Protein AF-A0A965BAE1-F1 (afdb_monomer_lite)

Structure (mmCIF, N/CA/C/O backbone):
data_AF-A0A965BAE1-F1
#
_entry.id   AF-A0A965BAE1-F1
#
loop_
_atom_site.group_PDB
_atom_site.id
_atom_site.type_symbol
_atom_site.label_atom_id
_atom_site.label_alt_id
_atom_site.label_comp_id
_atom_site.label_asym_id
_atom_site.label_entity_id
_atom_site.label_seq_id
_atom_site.pdbx_PDB_ins_code
_atom_site.Cartn_x
_atom_site.Cartn_y
_atom_site.Cartn_z
_atom_site.occupancy
_atom_site.B_iso_or_equiv
_atom_site.auth_seq_id
_atom_site.auth_comp_id
_atom_site.auth_asym_id
_atom_site.auth_atom_id
_atom_site.pdbx_PDB_model_num
ATOM 1 N N . MET A 1 1 ? -16.155 -0.601 12.624 1.00 93.81 1 MET A N 1
ATOM 2 C CA . MET A 1 1 ? -14.954 -0.954 11.859 1.00 93.81 1 MET A CA 1
ATOM 3 C C . MET A 1 1 ? -14.298 0.260 11.212 1.00 93.81 1 MET A C 1
ATOM 5 O O . MET A 1 1 ? -14.903 0.914 10.369 1.00 93.81 1 MET A O 1
ATOM 9 N N . ARG A 1 2 ? -13.058 0.563 11.594 1.00 97.69 2 ARG A N 1
ATOM 10 C CA . ARG A 1 2 ? -12.211 1.617 11.013 1.00 97.69 2 ARG A CA 1
ATOM 11 C C . ARG A 1 2 ? -10.813 1.086 10.759 1.00 97.69 2 ARG A C 1
ATOM 13 O O . ARG A 1 2 ? -10.322 0.265 11.526 1.00 97.69 2 ARG A O 1
ATOM 20 N N . ILE A 1 3 ? -10.153 1.579 9.718 1.00 98.19 3 ILE A N 1
ATOM 21 C CA . ILE A 1 3 ? -8.745 1.273 9.458 1.00 98.19 3 ILE A CA 1
ATOM 22 C C . ILE A 1 3 ? -7.884 1.949 10.529 1.00 98.19 3 ILE A C 1
ATOM 24 O O . ILE A 1 3 ? -7.973 3.158 10.724 1.00 98.19 3 ILE A O 1
ATOM 28 N N . VAL A 1 4 ? -7.026 1.187 11.202 1.00 98.38 4 VAL A N 1
ATOM 29 C CA . VAL A 1 4 ? -6.112 1.704 12.237 1.00 98.38 4 VAL A CA 1
ATOM 30 C C . VAL A 1 4 ? -4.653 1.655 11.814 1.00 98.38 4 VAL A C 1
ATOM 32 O O . VAL A 1 4 ? -3.839 2.411 12.335 1.00 98.38 4 VAL A O 1
ATOM 35 N N . GLU A 1 5 ? -4.301 0.788 10.866 1.00 97.75 5 GLU A N 1
ATOM 36 C CA . GLU A 1 5 ? -2.914 0.615 10.453 1.00 97.75 5 GLU A CA 1
ATOM 37 C C . GLU A 1 5 ? 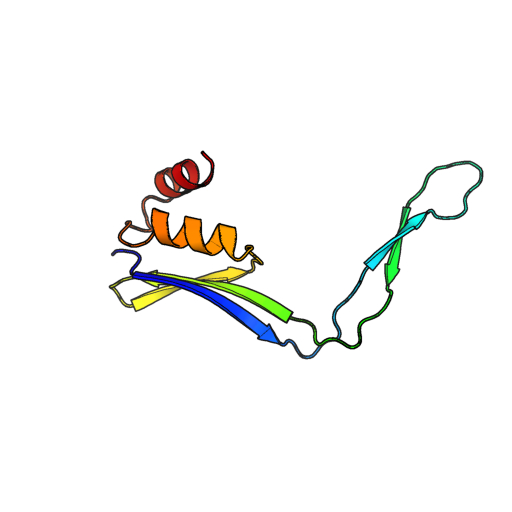-2.813 0.163 8.994 1.00 97.75 5 GLU A C 1
ATOM 39 O O . GLU A 1 5 ? -3.590 -0.673 8.531 1.00 97.75 5 GLU A O 1
ATOM 44 N N . VAL A 1 6 ? -1.814 0.704 8.287 1.00 96.50 6 VAL A N 1
ATOM 45 C CA . VAL A 1 6 ? -1.441 0.294 6.929 1.00 96.50 6 VAL A CA 1
ATOM 46 C C . VAL A 1 6 ? 0.078 0.142 6.831 1.00 96.50 6 VAL A C 1
ATOM 48 O O . VAL A 1 6 ? 0.836 1.086 7.096 1.00 96.50 6 VAL A O 1
ATOM 51 N N . LYS A 1 7 ? 0.540 -1.048 6.440 1.00 95.62 7 LYS A N 1
ATOM 52 C CA . LYS A 1 7 ? 1.961 -1.417 6.378 1.00 95.62 7 LYS A CA 1
ATOM 53 C C . LYS A 1 7 ? 2.302 -2.105 5.064 1.00 95.62 7 LYS A C 1
ATOM 55 O O . LYS A 1 7 ? 1.537 -2.934 4.590 1.00 95.62 7 LYS A O 1
ATOM 60 N N . ALA A 1 8 ? 3.481 -1.799 4.534 1.00 95.56 8 ALA A N 1
ATOM 61 C CA . ALA A 1 8 ? 4.136 -2.628 3.534 1.00 95.56 8 ALA A CA 1
ATOM 62 C C . ALA A 1 8 ? 5.080 -3.587 4.271 1.00 95.56 8 ALA A C 1
ATOM 64 O O . ALA A 1 8 ? 5.880 -3.148 5.099 1.00 95.56 8 ALA A O 1
ATOM 65 N N . ILE A 1 9 ? 4.946 -4.881 4.013 1.00 94.69 9 ILE A N 1
ATOM 66 C CA . ILE A 1 9 ? 5.757 -5.949 4.592 1.00 94.69 9 ILE A CA 1
ATOM 67 C C . ILE A 1 9 ? 6.566 -6.542 3.448 1.00 94.69 9 ILE A C 1
ATOM 69 O O . ILE A 1 9 ? 5.990 -7.028 2.479 1.00 94.69 9 ILE A O 1
ATOM 73 N N . VAL A 1 10 ? 7.888 -6.487 3.559 1.00 92.88 10 VAL A N 1
ATOM 74 C CA . VAL A 1 10 ? 8.796 -7.096 2.585 1.00 92.88 10 VAL A CA 1
ATOM 75 C C . VAL A 1 10 ? 9.208 -8.458 3.123 1.00 92.88 10 VAL A C 1
ATOM 77 O O . VAL A 1 10 ? 9.691 -8.555 4.250 1.00 92.88 10 VAL A O 1
ATOM 80 N N . VAL A 1 11 ? 8.982 -9.498 2.329 1.00 92.75 11 VAL A N 1
ATOM 81 C CA . VAL A 1 11 ? 9.318 -10.883 2.661 1.00 92.75 11 VAL A CA 1
ATOM 82 C C . VAL A 1 11 ? 10.327 -11.390 1.643 1.00 92.75 11 VAL A C 1
ATOM 84 O O . VAL A 1 11 ? 10.128 -11.237 0.440 1.00 92.75 11 VAL A O 1
ATOM 87 N N . GLU A 1 12 ? 11.409 -11.995 2.121 1.00 91.06 12 GLU A N 1
ATOM 88 C CA . GLU A 1 12 ? 12.345 -12.728 1.271 1.00 91.06 12 GLU A CA 1
ATOM 89 C C . GLU A 1 12 ? 11.751 -14.095 0.922 1.00 91.06 12 GLU A C 1
ATOM 91 O O . GLU A 1 12 ? 11.328 -14.846 1.804 1.00 91.06 12 GLU A O 1
ATOM 96 N N . VAL A 1 13 ? 11.720 -14.424 -0.366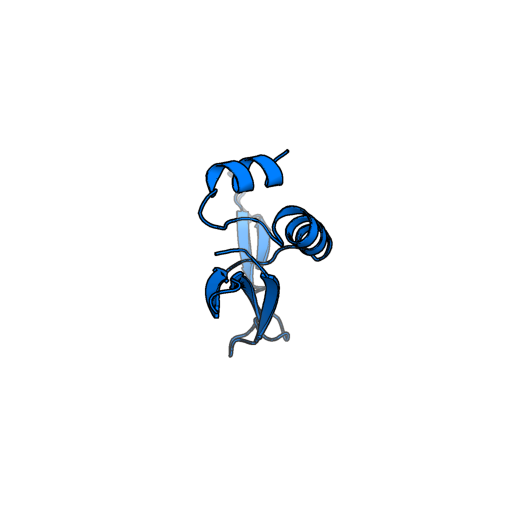 1.00 88.38 13 VAL A N 1
ATOM 97 C CA . VAL A 1 13 ? 11.303 -15.738 -0.865 1.00 88.38 13 VAL A CA 1
ATOM 98 C C . VAL A 1 13 ? 12.543 -16.557 -1.234 1.00 88.38 13 VAL A C 1
ATOM 100 O O . VAL A 1 13 ? 13.539 -15.990 -1.687 1.00 88.38 13 VAL A O 1
ATOM 103 N N . PRO A 1 14 ? 12.522 -17.894 -1.053 1.00 81.75 14 PRO A N 1
ATOM 104 C CA . PRO A 1 14 ? 13.672 -18.767 -1.295 1.00 81.75 14 PRO A CA 1
ATOM 105 C C . PRO A 1 14 ? 13.885 -19.010 -2.801 1.00 81.75 14 PRO A C 1
ATOM 107 O O . PRO A 1 14 ? 13.833 -20.137 -3.294 1.00 81.75 14 PRO A O 1
ATOM 110 N N . ALA A 1 15 ? 14.101 -17.930 -3.543 1.00 79.19 15 ALA A N 1
ATOM 111 C CA . ALA A 1 15 ? 14.331 -17.885 -4.975 1.00 79.19 15 ALA A CA 1
ATOM 112 C C . ALA A 1 15 ? 15.281 -16.722 -5.313 1.00 79.19 15 ALA A C 1
ATOM 114 O O . ALA A 1 15 ? 15.505 -15.815 -4.509 1.00 79.19 15 ALA A O 1
ATOM 115 N N . LYS A 1 16 ? 15.905 -16.770 -6.495 1.00 74.50 16 LYS A N 1
ATOM 116 C CA . LYS A 1 16 ? 16.777 -15.688 -6.974 1.00 74.50 16 LYS A CA 1
ATOM 117 C C . LYS A 1 16 ? 15.947 -14.664 -7.732 1.00 74.50 16 LYS A C 1
ATOM 119 O O . LYS A 1 16 ? 15.238 -15.040 -8.668 1.00 74.50 16 LYS A O 1
ATOM 124 N N . ALA A 1 17 ? 16.110 -13.385 -7.395 1.00 76.75 17 ALA A N 1
ATOM 125 C CA . ALA A 1 17 ? 15.405 -12.313 -8.083 1.00 76.75 17 ALA A CA 1
ATOM 126 C C . ALA A 1 17 ? 15.675 -12.365 -9.598 1.00 76.75 17 ALA A C 1
ATOM 128 O O . ALA A 1 17 ? 16.817 -12.487 -10.053 1.00 76.75 17 ALA A O 1
ATOM 129 N N . ARG A 1 18 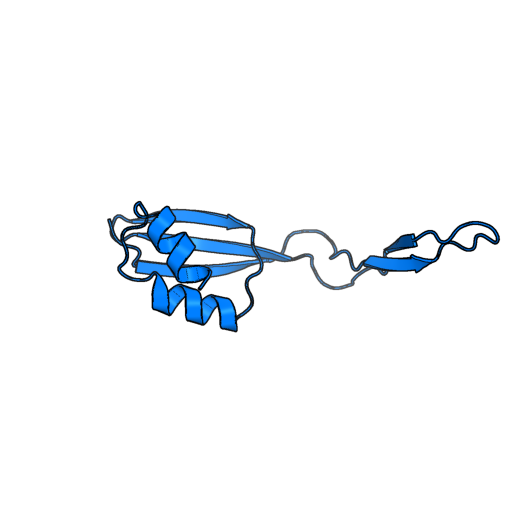? 14.620 -12.266 -10.409 1.00 76.94 18 ARG A N 1
ATOM 130 C CA . ARG A 1 18 ? 14.749 -12.243 -11.871 1.00 76.94 18 ARG A CA 1
ATOM 131 C C . ARG A 1 18 ? 14.888 -10.809 -12.351 1.00 76.94 18 ARG A C 1
ATOM 133 O O . ARG A 1 18 ? 13.912 -10.066 -12.390 1.00 76.94 18 ARG A O 1
ATOM 140 N N . ARG A 1 19 ? 16.091 -10.428 -12.778 1.00 81.00 19 ARG A N 1
ATOM 141 C CA . ARG A 1 19 ? 16.300 -9.165 -13.490 1.00 81.00 19 ARG A CA 1
ATOM 142 C C . ARG A 1 19 ? 16.183 -9.418 -14.987 1.00 81.00 19 ARG A C 1
ATOM 144 O O . ARG A 1 19 ? 17.003 -10.127 -15.564 1.00 81.00 19 ARG A O 1
ATOM 151 N N . LEU A 1 20 ? 15.140 -8.872 -15.601 1.00 87.69 20 LEU A N 1
ATOM 152 C CA . LEU A 1 20 ? 14.891 -9.016 -17.031 1.00 87.69 20 LEU A CA 1
ATOM 153 C C . LEU A 1 20 ? 15.319 -7.745 -17.761 1.00 87.69 20 LEU A C 1
ATOM 155 O O . LEU A 1 20 ? 14.972 -6.639 -17.358 1.00 87.69 20 LEU A O 1
ATOM 159 N N . GLU A 1 21 ? 16.051 -7.920 -18.851 1.00 89.62 21 GLU A N 1
ATOM 160 C CA . GLU A 1 21 ? 16.370 -6.865 -19.804 1.00 89.62 21 GLU A CA 1
ATOM 161 C C . GLU A 1 21 ? 15.596 -7.118 -21.095 1.00 89.62 21 GLU A C 1
ATOM 163 O O . GLU A 1 21 ? 15.571 -8.241 -21.607 1.00 89.62 21 GLU A O 1
ATOM 168 N N . ILE A 1 22 ? 14.963 -6.074 -21.629 1.00 91.38 22 ILE A N 1
ATOM 169 C CA . ILE A 1 22 ? 14.339 -6.141 -22.947 1.00 91.38 22 ILE A CA 1
ATOM 170 C C . ILE A 1 22 ? 15.442 -5.978 -23.988 1.00 91.38 22 ILE A C 1
ATOM 172 O O . ILE A 1 22 ? 16.066 -4.925 -24.085 1.00 91.38 22 ILE A O 1
ATOM 176 N N . ILE A 1 23 ? 15.656 -7.015 -24.791 1.00 91.88 23 ILE A N 1
ATOM 177 C CA . ILE A 1 23 ? 16.624 -7.011 -25.887 1.00 91.88 23 ILE A CA 1
ATOM 178 C C . ILE A 1 23 ? 15.903 -7.115 -27.228 1.00 91.88 23 ILE A C 1
ATOM 180 O O . ILE A 1 23 ? 14.870 -7.778 -27.354 1.00 91.88 23 ILE A O 1
ATOM 184 N N . GLN A 1 24 ? 16.465 -6.488 -28.256 1.00 91.50 24 GLN A N 1
ATOM 185 C CA . GLN A 1 24 ? 15.987 -6.672 -29.620 1.00 91.50 24 GLN A CA 1
ATOM 186 C C . GLN A 1 24 ? 16.477 -8.018 -30.167 1.00 91.50 24 GLN A C 1
ATOM 188 O O . GLN A 1 24 ? 17.652 -8.367 -30.038 1.00 91.50 24 GLN A O 1
ATOM 193 N N . VAL A 1 25 ? 15.578 -8.776 -30.793 1.00 89.88 25 VAL A N 1
ATOM 194 C CA . VAL A 1 25 ? 15.944 -9.997 -31.517 1.00 89.88 25 VAL A CA 1
ATOM 195 C C . VAL A 1 25 ? 16.605 -9.584 -32.836 1.00 89.88 25 VAL A C 1
ATOM 197 O O . VAL A 1 25 ? 16.000 -8.804 -33.576 1.00 89.88 25 VAL A O 1
ATOM 200 N N . PRO A 1 26 ? 17.813 -10.083 -33.156 1.00 85.31 26 PRO A N 1
ATOM 201 C CA . PRO A 1 26 ? 18.463 -9.784 -34.426 1.00 85.31 26 PRO A CA 1
ATOM 202 C C . PRO A 1 26 ? 17.686 -10.419 -35.587 1.00 85.31 26 PRO A C 1
ATOM 204 O O . PRO A 1 26 ? 17.853 -11.595 -35.899 1.00 85.31 26 PRO A O 1
ATOM 207 N N . ASP A 1 27 ? 16.811 -9.639 -36.214 1.00 83.06 27 ASP A N 1
ATOM 208 C CA . ASP A 1 27 ? 16.035 -10.008 -37.397 1.00 83.06 27 ASP A CA 1
ATOM 209 C C . ASP A 1 27 ? 16.091 -8.836 -38.388 1.00 83.06 27 ASP A C 1
ATOM 211 O O . ASP A 1 27 ? 15.885 -7.680 -38.011 1.00 83.06 27 ASP A O 1
ATOM 215 N N . ARG A 1 28 ? 16.420 -9.120 -39.655 1.00 69.75 28 ARG A N 1
ATOM 216 C CA . ARG A 1 28 ? 16.556 -8.097 -40.706 1.00 69.75 28 ARG A CA 1
ATOM 217 C C . ARG A 1 28 ? 15.214 -7.566 -41.207 1.00 69.75 28 ARG A C 1
ATOM 219 O O . ARG A 1 28 ? 15.203 -6.504 -41.820 1.00 69.75 28 ARG A O 1
ATOM 226 N N . PHE A 1 29 ? 14.110 -8.280 -40.979 1.00 84.00 29 PHE A N 1
ATOM 227 C CA . PHE A 1 29 ? 12.824 -7.980 -41.622 1.00 84.00 29 PHE A CA 1
ATOM 228 C C . PHE A 1 29 ? 11.726 -7.545 -40.651 1.00 84.00 29 PHE A C 1
ATOM 230 O O . PHE A 1 29 ? 10.688 -7.045 -41.087 1.00 84.00 29 PHE A O 1
ATOM 237 N N . ARG A 1 30 ? 11.922 -7.718 -39.339 1.00 85.88 30 ARG A N 1
ATOM 238 C CA . ARG A 1 30 ? 10.909 -7.379 -38.337 1.00 85.88 30 ARG A CA 1
ATOM 239 C C . ARG A 1 30 ? 11.535 -6.931 -37.024 1.00 85.88 30 ARG A C 1
ATOM 241 O O . ARG A 1 30 ? 12.307 -7.660 -36.412 1.00 85.88 30 ARG A O 1
ATOM 248 N N . LEU A 1 31 ? 11.112 -5.766 -36.535 1.00 87.69 31 LEU A N 1
ATOM 249 C CA . LEU A 1 31 ? 11.417 -5.334 -35.173 1.00 87.69 31 LEU A CA 1
ATOM 250 C C . LEU A 1 31 ? 10.700 -6.254 -34.177 1.00 87.69 31 LEU A C 1
ATOM 252 O O . LEU A 1 31 ? 9.470 -6.349 -34.163 1.00 87.69 31 LEU A O 1
ATOM 256 N N . ARG A 1 32 ? 11.484 -6.969 -33.368 1.00 90.94 32 ARG A N 1
ATOM 257 C CA . ARG A 1 32 ? 11.007 -7.892 -32.333 1.00 90.94 32 ARG A CA 1
ATOM 258 C C . ARG A 1 32 ? 11.823 -7.698 -31.065 1.00 90.94 32 ARG A C 1
ATOM 260 O O . ARG A 1 32 ? 13.032 -7.499 -31.133 1.00 90.94 32 ARG A O 1
ATOM 267 N N . TYR A 1 33 ? 11.164 -7.845 -29.923 1.00 92.50 33 TYR A N 1
ATOM 268 C CA . TYR A 1 33 ? 11.786 -7.770 -28.606 1.00 92.50 33 TYR A CA 1
ATOM 269 C C . TYR A 1 33 ? 11.580 -9.083 -27.849 1.00 92.50 33 TYR A C 1
ATOM 271 O O . TYR A 1 33 ? 10.571 -9.765 -28.040 1.00 92.50 33 TYR A O 1
ATOM 279 N N . THR A 1 34 ? 12.546 -9.448 -27.011 1.00 92.56 34 THR A N 1
ATOM 280 C CA . THR A 1 34 ? 12.458 -10.573 -26.072 1.00 92.56 34 THR A CA 1
ATOM 281 C C . THR A 1 34 ? 13.098 -10.197 -24.737 1.00 92.56 34 THR A C 1
ATOM 283 O O . THR A 1 34 ? 13.797 -9.190 -24.643 1.00 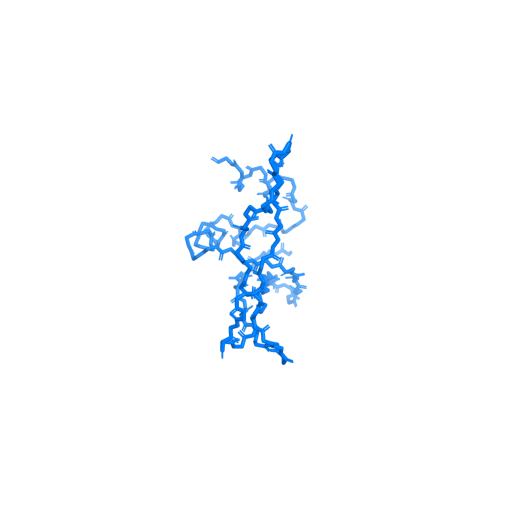92.56 34 THR A O 1
ATOM 286 N N . HIS A 1 35 ? 12.870 -11.005 -23.705 1.00 91.12 35 HIS A N 1
ATOM 287 C CA . HIS A 1 35 ? 13.483 -10.816 -22.396 1.00 91.12 35 HIS A CA 1
ATOM 288 C C . HIS A 1 35 ? 14.750 -11.662 -22.276 1.00 91.12 35 HIS A C 1
ATOM 290 O O . HIS A 1 35 ? 14.722 -12.876 -22.489 1.00 91.12 35 HIS A O 1
ATOM 296 N N . ARG A 1 36 ? 15.856 -11.031 -21.888 1.00 89.62 36 ARG A N 1
ATOM 297 C CA . ARG A 1 36 ? 17.063 -11.708 -21.415 1.00 89.62 36 ARG A CA 1
ATOM 298 C C . ARG A 1 36 ? 17.059 -11.689 -19.894 1.00 89.62 36 ARG A C 1
ATOM 300 O O . ARG A 1 36 ? 16.927 -10.629 -19.291 1.00 89.62 36 ARG A O 1
ATOM 307 N N . ASN A 1 37 ? 17.211 -12.855 -19.273 1.00 85.75 37 ASN A N 1
ATOM 308 C CA . ASN A 1 37 ? 17.431 -12.928 -17.834 1.00 85.75 37 ASN A CA 1
ATOM 309 C C . ASN A 1 37 ? 18.900 -12.595 -17.547 1.00 85.75 37 ASN A C 1
ATOM 311 O O . ASN A 1 37 ? 19.789 -13.297 -18.024 1.00 85.75 37 ASN A O 1
ATOM 315 N N . LEU A 1 38 ? 19.141 -11.517 -16.806 1.00 82.44 38 LEU A N 1
ATOM 316 C CA . LEU A 1 38 ? 20.475 -11.090 -16.383 1.00 82.44 38 LEU A CA 1
ATOM 317 C C . LEU A 1 38 ? 20.957 -11.836 -15.132 1.00 82.44 38 LEU A C 1
ATOM 319 O O . LEU A 1 38 ? 22.121 -11.717 -14.762 1.00 82.44 38 LEU A O 1
ATOM 323 N N . GLY A 1 39 ? 20.076 -12.607 -14.487 1.00 75.19 39 GLY A N 1
ATOM 324 C CA . GLY A 1 39 ? 20.320 -13.139 -13.155 1.00 75.19 39 GLY A CA 1
ATOM 325 C C . GLY A 1 39 ? 20.362 -12.030 -12.101 1.00 75.19 39 GLY A C 1
ATOM 326 O O . GLY A 1 39 ? 20.453 -10.837 -12.397 1.00 75.19 39 GLY A O 1
ATOM 327 N N . SER A 1 40 ? 20.260 -12.429 -10.842 1.00 78.12 40 SER A N 1
ATOM 328 C CA . SER A 1 40 ? 20.531 -11.566 -9.699 1.00 78.12 40 SER A CA 1
ATOM 329 C C . SER A 1 40 ? 21.143 -12.415 -8.598 1.00 78.12 40 SER A C 1
ATOM 331 O O . SER A 1 40 ? 20.704 -13.546 -8.372 1.00 78.12 40 SER A O 1
ATOM 333 N N . ASP A 1 41 ? 22.137 -11.860 -7.912 1.00 78.12 41 ASP A N 1
ATOM 334 C CA . ASP A 1 41 ? 22.648 -12.423 -6.659 1.00 78.12 41 ASP A CA 1
ATOM 335 C C . ASP A 1 41 ? 21.820 -11.972 -5.449 1.00 78.12 41 ASP A C 1
ATOM 337 O O . ASP A 1 41 ? 22.047 -12.437 -4.336 1.00 78.12 41 ASP A O 1
ATOM 341 N N . GLN A 1 42 ? 20.838 -11.088 -5.658 1.00 79.25 42 GLN A N 1
ATOM 342 C CA . GLN A 1 42 ? 19.918 -10.675 -4.604 1.00 79.25 42 GLN A CA 1
ATOM 343 C C . GLN A 1 42 ? 18.804 -11.713 -4.405 1.00 79.25 42 GLN A C 1
ATOM 345 O O . GLN A 1 42 ? 18.310 -12.279 -5.395 1.00 79.25 42 GLN A O 1
ATOM 350 N N . PRO A 1 43 ? 18.381 -11.939 -3.148 1.00 81.00 43 PRO A N 1
ATOM 351 C CA . PRO A 1 43 ? 17.206 -12.748 -2.866 1.00 81.00 43 PRO A CA 1
ATOM 352 C C . PRO A 1 43 ? 15.982 -12.128 -3.541 1.00 81.00 43 PRO A C 1
ATOM 354 O O . PRO A 1 43 ? 15.853 -10.905 -3.644 1.00 81.00 43 PRO A O 1
ATOM 357 N N . GLU A 1 44 ? 15.093 -12.977 -4.043 1.00 87.81 44 GLU A N 1
ATOM 358 C CA . GLU A 1 44 ? 13.785 -12.529 -4.498 1.00 87.81 44 GLU A CA 1
ATOM 359 C C . GLU A 1 44 ? 12.993 -12.019 -3.291 1.00 87.81 44 GLU A C 1
ATOM 361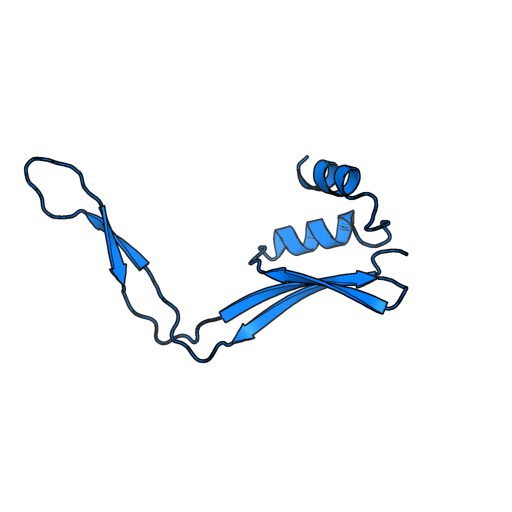 O O . GLU A 1 44 ? 12.999 -12.629 -2.221 1.00 87.81 44 GLU A O 1
ATOM 366 N N . THR A 1 45 ? 12.342 -10.872 -3.447 1.00 89.38 45 THR A N 1
ATOM 367 C CA . THR A 1 45 ? 11.494 -10.295 -2.408 1.00 89.38 45 THR A CA 1
ATOM 368 C C . THR A 1 45 ? 10.095 -10.084 -2.943 1.00 89.38 45 THR A C 1
ATOM 370 O O . THR A 1 45 ? 9.894 -9.716 -4.101 1.00 89.38 45 THR A O 1
ATOM 373 N N . GLU A 1 46 ? 9.116 -10.301 -2.077 1.00 91.12 46 GLU A N 1
ATOM 374 C CA . GLU A 1 46 ? 7.723 -9.994 -2.343 1.00 91.12 46 GLU A CA 1
ATOM 375 C C . GLU A 1 46 ? 7.238 -8.977 -1.316 1.00 91.12 46 GLU A C 1
ATOM 377 O O . GLU A 1 46 ? 7.537 -9.066 -0.123 1.00 91.12 46 GLU A O 1
ATOM 382 N N . THR A 1 47 ? 6.521 -7.963 -1.793 1.00 93.50 47 THR A N 1
ATOM 383 C CA . THR A 1 47 ? 5.956 -6.929 -0.928 1.00 93.50 47 THR A CA 1
ATOM 384 C C . THR A 1 47 ? 4.462 -7.157 -0.778 1.00 93.50 47 THR A C 1
ATOM 386 O O . THR A 1 47 ? 3.733 -7.312 -1.760 1.00 93.50 47 THR A O 1
ATOM 389 N N . TYR A 1 48 ? 4.015 -7.158 0.471 1.00 95.06 48 TYR A N 1
ATOM 390 C CA . TYR A 1 48 ? 2.625 -7.299 0.861 1.00 95.06 48 TYR A CA 1
ATOM 391 C C . TYR A 1 48 ? 2.140 -6.003 1.491 1.00 95.06 48 TYR A C 1
ATOM 393 O O . TYR A 1 48 ? 2.755 -5.485 2.424 1.00 95.06 48 TYR A O 1
ATOM 401 N N . LEU A 1 49 ? 1.009 -5.493 1.024 1.00 96.06 49 LEU A N 1
ATOM 402 C CA . LEU A 1 49 ? 0.292 -4.421 1.690 1.00 96.06 49 LEU A CA 1
ATOM 403 C C . LEU A 1 49 ? -0.695 -5.040 2.677 1.00 96.06 49 LEU A C 1
ATOM 405 O O . LEU A 1 49 ? -1.566 -5.818 2.295 1.00 96.06 49 LEU A O 1
ATOM 409 N N . ARG A 1 50 ? -0.570 -4.669 3.946 1.00 96.62 50 ARG A N 1
ATOM 410 C CA . ARG A 1 50 ? -1.471 -5.073 5.021 1.00 96.62 50 ARG A CA 1
ATOM 411 C C . ARG A 1 50 ? -2.239 -3.868 5.536 1.00 96.62 50 ARG A C 1
ATOM 413 O O . ARG A 1 50 ? -1.633 -2.856 5.887 1.00 96.62 50 ARG A O 1
ATOM 420 N N . VAL A 1 51 ? -3.550 -4.024 5.649 1.00 97.06 51 VAL A N 1
ATOM 421 C CA . VAL A 1 51 ? -4.480 -3.070 6.256 1.00 97.06 51 VAL A CA 1
ATOM 422 C C . VAL A 1 51 ? -5.139 -3.745 7.450 1.00 97.06 51 VAL A C 1
ATOM 424 O O . VAL A 1 51 ? -5.661 -4.848 7.315 1.00 97.06 51 VAL A O 1
ATOM 427 N N . ARG A 1 52 ? -5.130 -3.090 8.608 1.00 98.06 52 ARG A N 1
ATOM 428 C CA . ARG A 1 52 ? -5.724 -3.601 9.846 1.00 98.06 52 ARG A CA 1
ATOM 429 C C . ARG A 1 52 ? -6.842 -2.695 10.328 1.00 98.06 52 ARG A C 1
ATOM 431 O O . ARG A 1 52 ? -6.710 -1.470 10.257 1.00 98.06 52 ARG A O 1
ATOM 438 N N . THR A 1 53 ? -7.903 -3.290 10.862 1.00 98.44 53 THR A N 1
ATOM 439 C CA . THR A 1 53 ? -9.020 -2.568 11.480 1.00 98.44 53 THR A CA 1
ATOM 440 C C . THR A 1 53 ? -8.943 -2.546 13.008 1.00 98.44 53 THR A C 1
ATOM 442 O O . THR A 1 53 ? -8.209 -3.320 13.624 1.00 98.44 53 THR A O 1
ATOM 445 N N . ASP A 1 54 ? -9.708 -1.645 13.622 1.00 98.25 54 ASP A N 1
ATOM 446 C CA . ASP A 1 54 ? -9.928 -1.554 15.074 1.00 98.25 54 ASP A CA 1
ATOM 447 C C . ASP A 1 54 ? -10.558 -2.817 15.684 1.00 98.25 54 ASP A C 1
ATOM 449 O O . ASP A 1 54 ? -10.377 -3.091 16.867 1.00 98.25 54 ASP A O 1
ATOM 453 N N . GLU A 1 55 ? -11.235 -3.621 14.869 1.00 97.94 55 GLU A N 1
ATOM 454 C CA . GLU A 1 55 ? -11.808 -4.919 15.243 1.00 97.94 55 GLU A CA 1
ATOM 455 C C . GLU A 1 55 ? -10.798 -6.079 15.122 1.00 97.94 55 GLU A C 1
ATOM 457 O O . GLU A 1 55 ? -11.140 -7.235 15.361 1.00 97.94 55 GLU A O 1
ATOM 462 N N . GLY A 1 56 ? -9.542 -5.796 14.755 1.00 96.94 56 GLY A N 1
ATOM 463 C CA . GLY A 1 56 ? -8.483 -6.801 14.630 1.00 96.94 56 GLY A CA 1
ATOM 464 C C . GLY A 1 56 ? -8.508 -7.597 13.322 1.00 96.94 56 GLY A C 1
ATOM 465 O O . GLY A 1 56 ? -7.784 -8.584 13.203 1.00 96.94 56 GLY A O 1
ATOM 466 N N . ILE A 1 57 ? -9.301 -7.170 12.334 1.00 97.62 57 ILE A N 1
ATOM 467 C CA . ILE A 1 57 ? -9.383 -7.814 11.018 1.00 97.62 57 ILE A CA 1
ATOM 468 C C . ILE A 1 57 ? -8.248 -7.297 10.132 1.00 97.62 57 ILE A C 1
ATOM 470 O O . ILE A 1 57 ? -8.025 -6.089 10.031 1.00 97.62 57 ILE A O 1
ATOM 474 N N . ASP A 1 58 ? -7.546 -8.219 9.475 1.00 97.44 58 ASP A N 1
ATOM 475 C CA . ASP A 1 58 ? -6.456 -7.926 8.549 1.00 97.44 58 ASP A CA 1
ATOM 476 C C . ASP A 1 58 ? -6.880 -8.217 7.098 1.00 97.44 58 ASP A C 1
ATOM 478 O O . ASP A 1 58 ? -7.323 -9.317 6.771 1.00 97.44 58 ASP A O 1
ATOM 482 N N . GLY A 1 59 ? -6.709 -7.232 6.217 1.00 96.31 59 GLY A N 1
ATOM 483 C CA . GLY A 1 59 ? -6.766 -7.388 4.765 1.00 96.31 59 GLY A CA 1
ATOM 484 C C . GLY A 1 59 ? -5.358 -7.321 4.184 1.00 96.31 59 GLY A C 1
ATOM 485 O O . GLY A 1 59 ? -4.591 -6.420 4.531 1.00 96.31 59 GLY A O 1
ATOM 486 N N . ILE A 1 60 ? -4.999 -8.273 3.323 1.00 96.38 60 ILE A N 1
ATOM 487 C CA . ILE A 1 60 ? -3.651 -8.377 2.752 1.00 96.38 60 ILE A CA 1
ATOM 488 C C . ILE A 1 60 ? -3.751 -8.520 1.236 1.00 96.38 60 ILE A C 1
ATOM 490 O O . ILE A 1 60 ? -4.550 -9.311 0.737 1.00 96.38 60 ILE A O 1
ATOM 494 N N . CYS A 1 61 ? -2.922 -7.780 0.506 1.00 95.06 61 CYS A N 1
ATOM 495 C CA . CYS A 1 61 ? -2.717 -7.980 -0.924 1.00 95.06 61 CYS A CA 1
ATOM 496 C C . CYS A 1 61 ? -1.234 -7.887 -1.291 1.00 95.06 61 CYS A C 1
ATOM 498 O O . CYS A 1 61 ? -0.425 -7.331 -0.547 1.00 95.06 61 CYS A O 1
ATOM 500 N N . THR A 1 62 ? -0.873 -8.445 -2.443 1.00 94.44 62 THR A N 1
ATOM 501 C CA . THR A 1 62 ? 0.459 -8.281 -3.025 1.00 94.44 62 THR A CA 1
ATOM 502 C C . THR A 1 62 ? 0.553 -6.930 -3.728 1.00 94.44 62 THR A C 1
ATOM 504 O O . THR A 1 62 ? -0.372 -6.495 -4.417 1.00 94.44 62 THR A O 1
ATOM 507 N N . GLY A 1 63 ? 1.673 -6.238 -3.540 1.00 88.31 63 GLY A N 1
ATOM 508 C CA . GLY A 1 63 ? 1.906 -4.942 -4.163 1.00 88.31 63 GLY A CA 1
ATOM 509 C C . GLY A 1 63 ? 3.181 -4.284 -3.658 1.00 88.31 63 GLY A C 1
ATOM 510 O O . GLY A 1 63 ? 3.515 -4.387 -2.483 1.00 88.31 63 GLY A O 1
ATOM 511 N N . ALA A 1 64 ? 3.870 -3.569 -4.546 1.00 85.25 64 ALA A N 1
ATOM 512 C CA . ALA A 1 64 ? 5.103 -2.845 -4.241 1.00 85.25 64 ALA A CA 1
ATOM 513 C C . ALA A 1 64 ? 4.892 -1.319 -4.347 1.00 85.25 64 ALA A C 1
ATOM 515 O O . ALA A 1 64 ? 5.432 -0.686 -5.258 1.00 85.25 64 ALA A O 1
ATOM 516 N N . PRO A 1 65 ? 4.066 -0.707 -3.473 1.00 86.88 65 PRO A N 1
ATOM 517 C CA . PRO A 1 65 ? 3.900 0.740 -3.469 1.00 86.88 65 PRO A CA 1
ATOM 518 C C . PRO A 1 65 ? 5.220 1.419 -3.091 1.00 86.88 65 PRO A C 1
ATOM 520 O O . PRO A 1 65 ? 5.956 0.950 -2.221 1.00 86.88 65 PRO A O 1
ATOM 523 N N . SER A 1 66 ? 5.511 2.556 -3.722 1.00 91.31 66 SER A N 1
ATOM 524 C CA . SER A 1 66 ? 6.666 3.364 -3.336 1.00 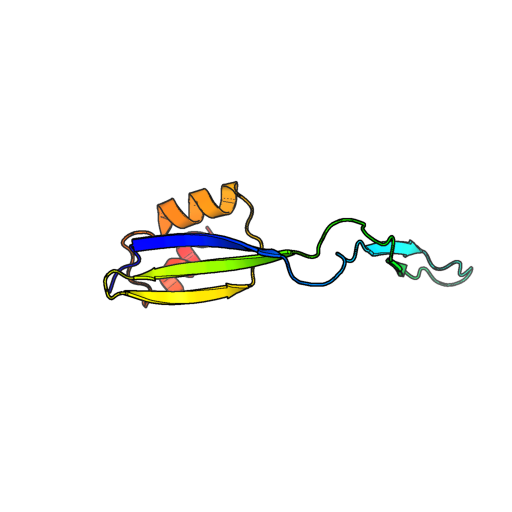91.31 66 SER A CA 1
ATOM 525 C C . SER A 1 66 ? 6.475 3.952 -1.926 1.00 91.31 66 SER A C 1
ATOM 527 O O . SER A 1 66 ? 5.336 4.101 -1.467 1.00 91.31 66 SER A O 1
ATOM 529 N N . PRO A 1 67 ? 7.559 4.347 -1.232 1.00 91.94 67 PRO A N 1
ATOM 530 C CA . PRO A 1 67 ? 7.454 4.986 0.081 1.00 91.94 67 PRO A CA 1
ATOM 531 C C . PRO A 1 67 ? 6.538 6.218 0.087 1.00 91.94 67 PRO A C 1
ATOM 533 O O . PRO A 1 67 ? 5.703 6.351 0.977 1.00 91.94 67 PRO A O 1
ATOM 536 N N . ALA A 1 68 ? 6.618 7.056 -0.951 1.00 91.94 68 ALA A N 1
ATOM 537 C CA . ALA A 1 68 ? 5.762 8.234 -1.098 1.00 91.94 68 ALA A CA 1
ATOM 538 C C . ALA A 1 68 ? 4.273 7.861 -1.233 1.00 91.94 68 ALA A C 1
ATOM 540 O O . ALA A 1 68 ? 3.414 8.473 -0.602 1.00 91.94 68 ALA A O 1
ATOM 541 N N . VAL A 1 69 ? 3.958 6.810 -2.001 1.00 91.50 69 VAL A N 1
ATOM 542 C CA . VAL A 1 69 ? 2.580 6.300 -2.119 1.00 91.50 69 VAL A CA 1
ATOM 543 C C . VAL A 1 69 ? 2.082 5.773 -0.774 1.00 91.50 69 VAL A C 1
ATOM 545 O O . VAL A 1 69 ? 0.936 6.020 -0.406 1.00 91.50 69 VAL A O 1
ATOM 548 N N . MET A 1 70 ? 2.937 5.096 -0.004 1.00 94.75 70 MET A N 1
ATOM 549 C CA . MET A 1 70 ? 2.580 4.609 1.331 1.00 94.75 70 MET A CA 1
ATOM 550 C C . MET A 1 70 ? 2.267 5.735 2.319 1.00 94.75 70 MET A C 1
ATOM 552 O O . MET A 1 70 ? 1.386 5.570 3.163 1.00 94.75 70 MET A O 1
ATOM 556 N N . GLU A 1 71 ? 2.968 6.865 2.241 1.00 93.88 71 GLU A N 1
ATOM 557 C CA . GLU A 1 71 ? 2.682 8.037 3.076 1.00 93.88 71 GLU A CA 1
ATOM 558 C C . GLU A 1 71 ? 1.313 8.638 2.756 1.00 93.88 71 GLU A C 1
ATOM 560 O O . GLU A 1 71 ? 0.498 8.811 3.666 1.00 93.88 71 GLU A O 1
ATOM 565 N N . VAL A 1 72 ? 1.023 8.872 1.471 1.00 93.00 72 VAL A N 1
ATOM 566 C CA . VAL A 1 72 ? -0.285 9.381 1.031 1.00 93.00 72 VAL A CA 1
ATOM 567 C C . VAL A 1 72 ? -1.395 8.414 1.428 1.00 93.00 72 VAL A C 1
ATOM 569 O O . VAL A 1 72 ? -2.389 8.833 2.018 1.00 93.00 72 VAL A O 1
ATOM 572 N N . LEU A 1 73 ? -1.210 7.115 1.181 1.00 93.88 73 LEU A N 1
ATOM 573 C CA . LEU A 1 73 ? -2.195 6.095 1.525 1.00 93.88 73 LEU A CA 1
ATOM 574 C C . LEU A 1 73 ? -2.555 6.163 3.013 1.00 93.88 73 LEU A C 1
ATOM 576 O O . LEU A 1 73 ? -3.730 6.284 3.349 1.00 93.88 73 LEU A O 1
ATOM 580 N N . ARG A 1 74 ? -1.556 6.161 3.907 1.00 95.62 74 ARG A N 1
ATOM 581 C CA . ARG A 1 74 ? -1.786 6.262 5.359 1.00 95.62 74 ARG A CA 1
ATOM 582 C C . ARG A 1 74 ? -2.527 7.541 5.739 1.00 95.62 74 ARG A C 1
ATOM 584 O O . ARG A 1 74 ? -3.461 7.470 6.532 1.00 95.62 74 ARG A O 1
ATOM 591 N N . ALA A 1 75 ? -2.139 8.679 5.167 1.00 95.12 75 ALA A N 1
ATOM 592 C CA . ALA A 1 75 ? -2.761 9.967 5.460 1.00 95.12 75 ALA A CA 1
ATOM 593 C C . ALA A 1 75 ? -4.242 10.028 5.046 1.00 95.12 75 ALA A C 1
ATOM 595 O O . ALA A 1 75 ? -5.028 10.723 5.687 1.00 95.12 75 ALA A O 1
ATOM 596 N N . GLN A 1 76 ? -4.635 9.308 3.990 1.00 94.38 76 GLN A N 1
ATOM 597 C CA . GLN A 1 76 ? -6.000 9.359 3.459 1.00 94.38 76 GLN A CA 1
ATOM 598 C C . GLN A 1 76 ? -6.936 8.298 4.057 1.00 94.38 76 GLN A C 1
ATOM 600 O O . GLN A 1 76 ? -8.134 8.563 4.171 1.00 94.38 76 GLN A O 1
ATOM 605 N N . VAL A 1 77 ? -6.427 7.111 4.420 1.00 96.12 77 VAL A N 1
ATOM 606 C CA . VAL A 1 77 ? -7.286 5.955 4.760 1.00 96.12 77 VAL A CA 1
ATOM 607 C C . VAL A 1 77 ? -7.349 5.610 6.247 1.00 96.12 77 VAL A C 1
ATOM 609 O O . VAL A 1 77 ? -8.294 4.940 6.659 1.00 96.12 77 VAL A O 1
ATOM 612 N N . ILE A 1 78 ? -6.390 6.043 7.076 1.00 97.44 78 ILE A N 1
ATOM 613 C CA . ILE A 1 78 ? -6.462 5.792 8.525 1.00 97.44 78 ILE A CA 1
ATOM 614 C C . ILE A 1 78 ? -7.700 6.494 9.104 1.00 97.44 78 ILE A C 1
ATOM 616 O O . ILE A 1 78 ? -7.970 7.659 8.827 1.00 97.44 78 ILE A O 1
ATOM 620 N N . GLY A 1 79 ? -8.469 5.763 9.908 1.00 97.56 79 GLY A N 1
ATOM 621 C CA . GLY A 1 79 ? -9.736 6.196 10.493 1.00 97.56 79 GLY A CA 1
ATOM 622 C C . GLY A 1 79 ? -10.952 6.011 9.583 1.00 97.56 79 GLY A C 1
ATOM 623 O O . GLY A 1 79 ? -12.078 6.093 10.077 1.00 97.56 79 GLY A O 1
ATOM 624 N N . ALA A 1 80 ? -10.757 5.727 8.293 1.00 97.38 80 ALA A N 1
ATOM 625 C CA . ALA A 1 80 ? -11.857 5.489 7.369 1.00 97.38 80 ALA A CA 1
ATOM 626 C C . ALA A 1 80 ? -12.495 4.110 7.583 1.00 97.38 80 ALA A C 1
ATOM 628 O O . ALA A 1 80 ? -11.849 3.163 8.039 1.00 97.38 80 ALA A O 1
ATOM 629 N N . ASP A 1 81 ? -13.772 3.995 7.224 1.00 97.00 81 ASP A N 1
ATOM 630 C CA . ASP A 1 81 ? -14.467 2.712 7.155 1.00 97.00 81 ASP A CA 1
ATOM 631 C C . ASP A 1 81 ? -14.030 1.965 5.878 1.00 97.00 81 ASP A C 1
ATOM 633 O O . ASP A 1 81 ? -14.261 2.469 4.772 1.00 97.00 81 ASP A O 1
ATOM 637 N N . PRO A 1 82 ? -13.415 0.771 5.992 1.00 96.06 82 PRO A N 1
ATOM 638 C CA . PRO A 1 82 ? -12.926 0.016 4.837 1.00 96.06 82 PRO A CA 1
ATOM 639 C C . PRO A 1 82 ? -14.041 -0.442 3.881 1.00 96.06 82 PRO A C 1
ATOM 641 O O . PRO A 1 82 ? -13.753 -0.790 2.736 1.00 96.06 82 PRO A O 1
ATOM 644 N N . MET A 1 83 ? -15.307 -0.456 4.314 1.00 96.31 83 MET A N 1
ATOM 645 C CA . MET A 1 83 ? -16.441 -0.842 3.466 1.00 96.31 83 MET A CA 1
ATOM 646 C C . MET A 1 83 ? -16.873 0.269 2.505 1.00 96.31 83 MET A C 1
ATOM 648 O O . MET A 1 83 ? -17.562 -0.006 1.520 1.00 96.31 83 MET A O 1
ATOM 652 N N . ARG A 1 84 ? -16.409 1.511 2.699 1.00 96.38 84 ARG A N 1
ATOM 653 C CA . ARG A 1 84 ? -16.620 2.632 1.763 1.00 96.38 84 ARG A CA 1
ATOM 654 C C . ARG A 1 84 ? -15.646 2.559 0.582 1.00 96.38 84 ARG A C 1
ATOM 656 O O . ARG A 1 84 ? -14.927 3.504 0.274 1.00 96.38 84 ARG A O 1
ATOM 663 N N . ARG A 1 85 ? -15.601 1.395 -0.069 1.00 94.44 85 ARG A N 1
ATOM 664 C CA . ARG A 1 85 ? -14.546 1.007 -1.014 1.00 94.44 85 ARG A CA 1
ATOM 665 C C . ARG A 1 85 ? -14.437 1.946 -2.217 1.00 94.44 85 ARG A C 1
ATOM 667 O O . ARG A 1 85 ? -13.331 2.315 -2.586 1.00 94.44 85 ARG A O 1
ATOM 674 N N . GLU A 1 86 ? -15.569 2.345 -2.796 1.00 96.31 86 GLU A N 1
ATOM 675 C CA . GLU A 1 86 ? -15.599 3.260 -3.947 1.00 96.31 86 GLU A CA 1
ATOM 676 C C . GLU A 1 86 ? -15.153 4.676 -3.563 1.00 96.31 86 GLU A C 1
ATOM 678 O O . GLU A 1 86 ? -14.339 5.275 -4.250 1.00 96.31 86 GLU A O 1
ATOM 683 N N . GLU A 1 87 ? -15.616 5.193 -2.423 1.00 95.31 87 GLU A N 1
ATOM 684 C CA . GLU A 1 87 ? -15.191 6.503 -1.912 1.00 95.31 87 GLU A CA 1
ATOM 685 C C . GLU A 1 87 ? -13.676 6.543 -1.680 1.00 95.31 87 GLU A C 1
ATOM 687 O O . GLU A 1 87 ? -13.004 7.482 -2.105 1.00 95.31 87 GLU A O 1
ATOM 692 N N . LEU A 1 88 ? -13.129 5.498 -1.051 1.00 94.75 88 LEU A N 1
ATOM 693 C CA . LEU A 1 88 ? -11.690 5.360 -0.841 1.00 94.75 88 LEU A CA 1
ATOM 694 C C . LEU A 1 88 ? -10.930 5.264 -2.165 1.00 94.75 88 LEU A C 1
ATOM 696 O O . LEU A 1 88 ? -9.888 5.894 -2.310 1.00 94.75 88 LEU A O 1
ATOM 700 N N . TYR A 1 89 ? -11.455 4.509 -3.131 1.00 93.94 89 TYR A N 1
ATOM 701 C CA . TYR A 1 89 ? -10.857 4.380 -4.455 1.00 93.94 89 TYR A CA 1
ATOM 702 C C . TYR A 1 89 ? -10.778 5.732 -5.177 1.00 93.94 89 TYR A C 1
ATOM 704 O O . TYR A 1 89 ? -9.698 6.131 -5.607 1.00 93.94 89 TYR A O 1
ATOM 712 N N . GLN A 1 90 ? -11.886 6.474 -5.233 1.00 93.94 90 GLN A N 1
ATOM 713 C CA . GLN A 1 90 ? -11.940 7.798 -5.859 1.00 93.94 90 GLN A CA 1
ATOM 714 C C . GLN A 1 90 ? -10.993 8.789 -5.173 1.00 93.94 90 GLN A C 1
ATOM 716 O O . GLN A 1 90 ? -10.249 9.505 -5.837 1.00 93.94 90 GLN A O 1
ATOM 721 N N . ARG A 1 91 ? -10.949 8.784 -3.836 1.00 91.31 91 ARG A N 1
ATOM 722 C CA . ARG A 1 91 ? -10.065 9.658 -3.051 1.00 91.31 91 ARG A CA 1
ATOM 723 C C . ARG A 1 91 ? -8.573 9.391 -3.276 1.00 91.31 91 ARG A C 1
ATOM 725 O O . ARG A 1 91 ? -7.768 10.283 -3.047 1.00 91.31 91 ARG A O 1
ATOM 732 N N . LEU A 1 92 ? -8.193 8.174 -3.665 1.00 90.06 92 LEU A N 1
ATOM 733 C CA . LEU A 1 92 ? -6.796 7.796 -3.909 1.00 90.06 92 LEU A CA 1
ATOM 734 C C . LEU A 1 92 ? -6.358 7.991 -5.369 1.00 90.06 92 LEU A C 1
ATOM 736 O O . LEU A 1 92 ? -5.168 7.879 -5.659 1.00 90.06 92 LEU A O 1
ATOM 740 N N . HIS A 1 93 ? -7.298 8.259 -6.278 1.00 84.25 93 HIS A N 1
ATOM 741 C CA . HIS A 1 93 ? -7.039 8.445 -7.708 1.00 84.25 93 HIS A CA 1
ATOM 742 C C . HIS A 1 93 ? -7.079 9.904 -8.183 1.00 84.25 93 HIS A C 1
ATOM 744 O O . HIS A 1 93 ? -6.705 10.167 -9.328 1.00 84.25 93 HIS A O 1
ATOM 750 N N . HIS A 1 94 ? -7.491 10.832 -7.319 1.00 60.34 94 HIS A N 1
ATOM 751 C CA . HIS A 1 94 ? -7.581 12.271 -7.572 1.00 60.34 94 HIS A CA 1
ATOM 752 C C . HIS A 1 94 ? -6.689 13.056 -6.610 1.00 60.34 94 HIS A C 1
ATOM 754 O O . HIS A 1 94 ? -6.190 14.120 -7.039 1.00 60.34 94 HIS A O 1
#

Sequence (94 aa):
MRIVEVKAIVVEVPAKARRLEIIQVPDRFRLRYTHRNLGSDQPETETYLRVRTDEGIDGICTGAPSPAVMEVLRAQVIGADPMRREELYQRLHH

Secondary structure (DSSP, 8-state):
--EEEEEEEEEEEEEE---EEEEE---SS---EEEEE---SSEEEEEEEEEEETTS-EEEEE----HHHHHHHHHHHTTS-TT-HHHHHHHHH-

Radius of gyration: 19.39 Å; chains: 1; bounding box: 39×31×57 Å

pLDDT: mean 90.72, std 7.22, range [60.34, 98.44]

Foldseek 3Di:
DAWADKDKDKDFDPDWDWDWDWDFDPDPPDTDIDTDTPTHPDTDIWIKIWIADPVGDIDIDTDDDDPVLSVVLCVQGGGHDVVPPVVSVVVSVD